Protein AF-A0A7X1I4C8-F1 (afdb_monomer_lite)

Foldseek 3Di:
DDDDDDDDDDDPPPPPPVVPDDDDDDDDDDDDDDPQWDQPDKDWDDDPNDIDIDIHGDPVNPDDDDDDDDDDDD

pLDDT: mean 78.32, std 16.55, range [39.03, 97.44]

Secondary structure (DSSP, 8-state):
--------------------PPPP------PPPPTTB-GGG-EEEEETTEEEEE-PBPGGGSPPPPP-------

InterPro domains:
  IPR002068 Alpha crystallin/Hsp20 domain [PF00011] (15-68)
  IPR008978 HSP20-like chaperone [G3DSA:2.60.40.790] (6-73)
  IPR008978 HSP20-like chaperone [SSF49764] (12-68)

Sequence (74 aa):
MSEAFPGSRGLEAEGRSARRRAAPRRFSRQPLLGDSLGPETITAHYDAGLLTVNIPVAEEAKPRRIEIYRKGAQ

Radius of gyration: 34.02 Å; chains: 1; bounding box: 74×46×99 Å

Organism: NCBI:txid178566

Structure (mmCIF, N/CA/C/O backbone):
data_AF-A0A7X1I4C8-F1
#
_entry.id   AF-A0A7X1I4C8-F1
#
loop_
_atom_site.group_PDB
_atom_site.id
_atom_site.type_symbol
_atom_site.label_atom_id
_atom_site.label_alt_id
_atom_site.label_comp_id
_atom_site.label_asym_id
_atom_site.label_entity_id
_atom_site.label_seq_id
_atom_site.pdbx_PDB_ins_code
_atom_site.Cartn_x
_atom_site.Cartn_y
_atom_site.Cartn_z
_atom_site.occupancy
_atom_site.B_iso_or_equiv
_atom_site.auth_seq_id
_atom_site.auth_comp_id
_atom_site.auth_asym_id
_atom_site.auth_atom_id
_atom_site.pdbx_PDB_model_num
ATOM 1 N N . MET A 1 1 ? 42.623 35.990 -59.115 1.00 45.25 1 MET A N 1
ATOM 2 C CA . MET A 1 1 ? 42.020 36.639 -57.935 1.00 45.25 1 MET A CA 1
ATOM 3 C C . MET A 1 1 ? 40.543 36.828 -58.237 1.00 45.25 1 MET A C 1
ATOM 5 O O . MET A 1 1 ? 40.244 37.309 -59.322 1.00 45.25 1 MET A O 1
ATOM 9 N N . SER A 1 2 ? 39.691 36.402 -57.302 1.00 44.62 2 SER A N 1
ATOM 10 C CA . SER A 1 2 ? 38.217 36.459 -57.292 1.00 44.62 2 SER A CA 1
ATOM 11 C C . SER A 1 2 ? 37.476 35.316 -58.000 1.00 44.62 2 SER A C 1
ATOM 13 O O . SER A 1 2 ? 37.237 35.325 -59.204 1.00 44.62 2 SER A O 1
ATOM 15 N N . GLU A 1 3 ? 37.138 34.329 -57.167 1.00 39.03 3 GLU A N 1
ATOM 16 C CA . GLU A 1 3 ? 36.249 33.192 -57.396 1.00 39.03 3 GLU A CA 1
ATOM 17 C C . GLU A 1 3 ? 34.828 33.621 -57.781 1.00 39.03 3 GLU A C 1
ATOM 19 O O . GLU A 1 3 ? 34.235 34.523 -57.189 1.00 39.03 3 GLU A O 1
ATOM 24 N N . ALA A 1 4 ? 34.271 32.905 -58.757 1.00 46.69 4 ALA A N 1
ATOM 25 C CA . ALA A 1 4 ? 32.839 32.823 -58.974 1.00 46.69 4 ALA A CA 1
ATOM 26 C C . ALA A 1 4 ? 32.205 32.048 -57.809 1.00 46.69 4 ALA A C 1
ATOM 28 O O . ALA A 1 4 ? 32.691 30.978 -57.452 1.00 46.69 4 ALA A O 1
ATOM 29 N N . PHE A 1 5 ? 31.111 32.560 -57.247 1.00 52.19 5 PHE A N 1
ATOM 30 C CA . PHE A 1 5 ? 30.258 31.821 -56.317 1.00 52.19 5 PHE A CA 1
ATOM 31 C C . PHE A 1 5 ? 29.204 31.037 -57.116 1.00 52.19 5 PHE A C 1
ATOM 33 O O . PHE A 1 5 ? 28.250 31.653 -57.599 1.00 52.19 5 PHE A O 1
ATOM 40 N N . PRO A 1 6 ? 29.315 29.704 -57.281 1.00 46.06 6 PRO A N 1
ATOM 41 C CA . PRO A 1 6 ? 28.195 28.910 -57.748 1.00 46.06 6 PRO A CA 1
ATOM 42 C C . PRO A 1 6 ? 27.258 28.611 -56.578 1.00 46.06 6 PRO A C 1
ATOM 44 O O . PRO A 1 6 ? 27.673 28.218 -55.486 1.00 46.06 6 PRO A O 1
ATOM 47 N N . GLY A 1 7 ? 25.971 28.822 -56.830 1.00 46.88 7 GLY A N 1
ATOM 48 C CA . GLY A 1 7 ? 24.914 28.614 -55.862 1.00 46.88 7 GLY A CA 1
ATOM 49 C C . GLY A 1 7 ? 24.651 27.156 -55.484 1.00 46.88 7 GLY A C 1
ATOM 50 O O . GLY A 1 7 ? 25.063 26.199 -56.136 1.00 46.88 7 GLY A O 1
ATOM 51 N N . SER A 1 8 ? 23.823 27.064 -54.447 1.00 54.78 8 SER A N 1
ATOM 52 C CA . SER A 1 8 ? 22.760 26.071 -54.313 1.00 54.78 8 SER A CA 1
ATOM 53 C C . SER A 1 8 ? 23.195 24.611 -54.193 1.00 54.78 8 SER A C 1
ATOM 55 O O . SER A 1 8 ? 23.157 23.835 -55.148 1.00 54.78 8 SER A O 1
ATOM 57 N N . ARG A 1 9 ? 23.395 24.174 -52.952 1.00 50.41 9 ARG A N 1
ATOM 58 C CA . ARG A 1 9 ? 22.675 22.993 -52.464 1.00 50.41 9 ARG A CA 1
ATOM 59 C C . ARG A 1 9 ? 22.608 23.043 -50.951 1.00 50.41 9 ARG A C 1
ATOM 61 O O . ARG A 1 9 ? 23.634 22.993 -50.279 1.00 50.41 9 ARG A O 1
ATOM 68 N N . GLY A 1 10 ? 21.386 23.166 -50.441 1.00 50.81 10 GLY A N 1
ATOM 69 C CA . GLY A 1 10 ? 21.108 22.897 -49.045 1.00 50.81 10 GLY A CA 1
ATOM 70 C C . GLY A 1 10 ? 21.678 21.530 -48.694 1.00 50.81 10 GLY A C 1
ATOM 71 O O . GLY A 1 10 ? 21.307 20.525 -49.292 1.00 50.81 10 GLY A O 1
ATOM 72 N N . LEU A 1 11 ? 22.601 21.503 -47.742 1.00 52.28 11 LEU A N 1
ATOM 73 C CA . LEU A 1 11 ? 22.620 20.401 -46.808 1.00 52.28 11 LEU A CA 1
ATOM 74 C C . LEU A 1 11 ? 22.007 20.954 -45.541 1.00 52.28 11 LEU A C 1
ATOM 76 O O . LEU A 1 11 ? 22.659 21.564 -44.696 1.00 52.28 11 LEU A O 1
ATOM 80 N N . GLU A 1 12 ? 20.704 20.740 -45.471 1.00 52.28 12 GLU A N 1
ATOM 81 C CA . GLU A 1 12 ? 20.052 20.426 -44.223 1.00 52.28 12 GLU A CA 1
ATOM 82 C C . GLU A 1 12 ? 20.936 19.396 -43.511 1.00 52.28 12 GLU A C 1
ATOM 84 O O . GLU A 1 12 ? 20.885 18.198 -43.777 1.00 52.28 12 GLU A O 1
ATOM 89 N N . ALA A 1 13 ? 21.791 19.851 -42.599 1.00 53.00 13 ALA A N 1
ATOM 90 C CA . ALA A 1 13 ? 22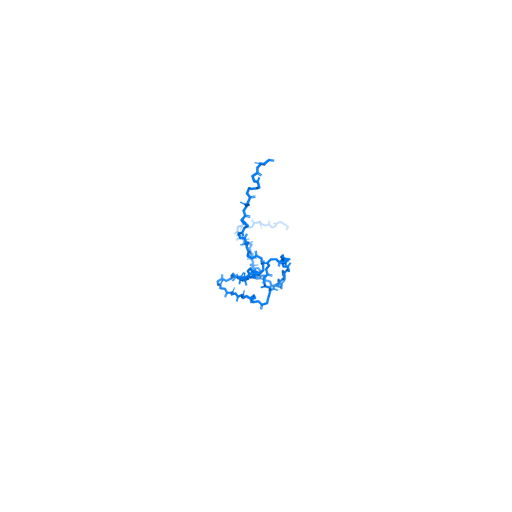.155 19.009 -41.478 1.00 53.00 13 ALA A CA 1
ATOM 91 C C . ALA A 1 13 ? 20.947 19.048 -40.543 1.00 53.00 13 ALA A C 1
ATOM 93 O O . ALA A 1 13 ? 20.966 19.676 -39.485 1.00 53.00 13 ALA A O 1
ATOM 94 N N . GLU A 1 14 ? 19.870 18.419 -41.025 1.00 58.56 14 GLU A N 1
ATOM 95 C CA . GLU A 1 14 ? 18.753 17.927 -40.247 1.00 58.56 14 GLU A CA 1
ATOM 96 C C . GLU A 1 14 ? 19.345 17.419 -38.940 1.00 58.56 14 GLU A C 1
ATOM 98 O O . GLU A 1 14 ? 20.228 16.551 -38.927 1.00 58.56 14 GLU A O 1
ATOM 103 N N . GLY A 1 15 ? 18.949 18.072 -37.850 1.00 61.62 15 GLY A N 1
ATOM 104 C CA . GLY A 1 15 ? 19.435 17.752 -36.529 1.00 61.62 15 GLY A CA 1
ATOM 105 C C . GLY A 1 15 ? 19.167 16.280 -36.277 1.00 61.62 15 GLY A C 1
ATOM 106 O O . GLY A 1 15 ? 18.054 15.911 -35.905 1.00 61.62 15 GLY A O 1
ATOM 107 N N . ARG A 1 16 ? 20.197 15.443 -36.453 1.00 64.31 16 ARG A N 1
ATOM 108 C CA . ARG A 1 16 ? 20.218 14.059 -35.987 1.00 64.31 16 ARG A CA 1
ATOM 109 C C . ARG A 1 16 ? 20.208 14.114 -34.475 1.00 64.31 16 ARG A C 1
ATOM 111 O O . ARG A 1 16 ? 21.222 13.929 -33.805 1.00 64.31 16 ARG A O 1
ATOM 118 N N . SER A 1 17 ? 19.023 14.375 -33.944 1.00 64.94 17 SER A N 1
ATOM 119 C CA . SER A 1 17 ? 18.648 14.115 -32.574 1.00 64.94 17 SER A CA 1
ATOM 120 C C . SER A 1 17 ? 18.638 12.602 -32.435 1.00 64.94 17 SER A C 1
ATOM 122 O O . SER A 1 17 ? 17.590 11.959 -32.426 1.00 64.94 17 SER A O 1
ATOM 124 N N . ALA A 1 18 ? 19.837 12.017 -32.385 1.00 68.88 18 ALA A N 1
ATOM 125 C CA . ALA A 1 18 ? 20.043 10.668 -31.919 1.00 68.88 18 ALA A CA 1
ATOM 126 C C . ALA A 1 18 ? 19.472 10.655 -30.506 1.00 68.88 18 ALA A C 1
ATOM 128 O O . ALA A 1 18 ? 20.093 11.165 -29.571 1.00 68.88 18 ALA A O 1
ATOM 129 N N . ARG A 1 19 ? 18.232 10.170 -30.369 1.00 72.75 19 ARG A N 1
ATOM 130 C CA . ARG A 1 19 ? 17.579 10.014 -29.074 1.00 72.75 19 ARG A CA 1
ATOM 131 C C . ARG A 1 19 ? 18.482 9.099 -28.268 1.00 72.75 19 ARG A C 1
ATOM 133 O O . ARG A 1 19 ? 18.495 7.887 -28.469 1.00 72.75 19 ARG A O 1
ATOM 140 N N . ARG A 1 20 ? 19.303 9.691 -27.400 1.00 75.69 20 ARG A N 1
ATOM 141 C CA . ARG A 1 20 ? 20.143 8.933 -26.484 1.00 75.69 20 ARG A CA 1
ATOM 142 C C . ARG A 1 20 ? 19.191 8.100 -25.647 1.00 75.69 20 ARG A C 1
ATOM 144 O O . ARG A 1 20 ? 18.375 8.643 -24.905 1.00 75.69 20 ARG A O 1
ATOM 151 N N . ARG A 1 21 ? 19.283 6.781 -25.792 1.00 78.50 21 ARG A N 1
ATOM 152 C CA . ARG A 1 21 ? 18.605 5.853 -24.897 1.00 78.50 21 ARG A CA 1
ATOM 153 C C . ARG A 1 21 ? 19.033 6.209 -23.476 1.00 78.50 21 ARG A C 1
ATOM 155 O O . ARG A 1 21 ? 20.228 6.241 -23.184 1.00 78.50 21 ARG A O 1
ATOM 162 N N . ALA A 1 22 ? 18.066 6.523 -22.620 1.00 77.50 22 ALA A N 1
ATOM 163 C CA . ALA A 1 22 ? 18.353 6.802 -21.224 1.00 77.50 22 ALA A CA 1
ATOM 164 C C . ALA A 1 22 ? 19.046 5.580 -20.603 1.00 77.50 22 ALA A C 1
ATOM 166 O O . ALA A 1 22 ? 18.608 4.442 -20.794 1.00 77.50 22 ALA A O 1
ATOM 167 N N . ALA A 1 23 ? 20.147 5.815 -19.891 1.00 83.62 23 ALA A N 1
ATOM 168 C CA . ALA A 1 23 ? 20.815 4.764 -19.140 1.00 83.62 23 ALA A CA 1
ATOM 169 C C . ALA A 1 23 ? 19.881 4.243 -18.028 1.00 83.62 23 ALA A C 1
ATOM 171 O O . ALA A 1 23 ? 19.113 5.033 -17.466 1.00 83.62 23 ALA A O 1
ATOM 172 N N . PRO A 1 24 ? 19.930 2.941 -17.690 1.00 83.38 24 PRO A N 1
ATOM 173 C CA . PRO A 1 24 ? 19.149 2.400 -16.585 1.00 83.38 24 PRO A CA 1
ATOM 174 C C . PRO A 1 24 ? 19.512 3.124 -15.281 1.00 83.38 24 PRO A C 1
ATOM 176 O O . PRO A 1 24 ? 20.688 3.272 -14.946 1.00 83.38 24 PRO A O 1
ATOM 179 N N . ARG A 1 25 ? 18.498 3.596 -14.547 1.00 87.62 25 ARG A N 1
ATOM 180 C CA . ARG A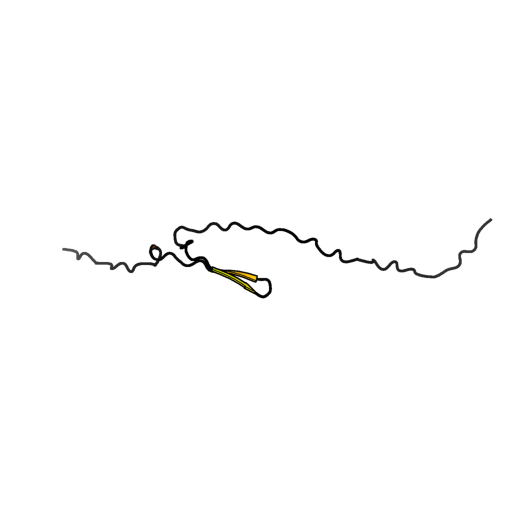 1 25 ? 18.657 4.259 -13.244 1.00 87.62 25 ARG A CA 1
ATOM 181 C C . ARG A 1 25 ? 18.121 3.360 -12.140 1.00 87.62 25 ARG A C 1
ATOM 183 O O . ARG A 1 2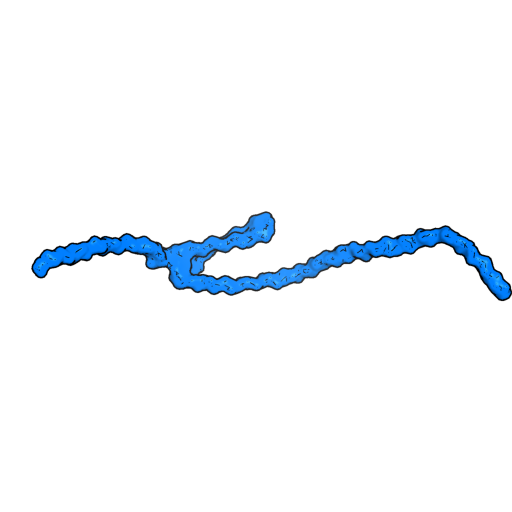5 ? 17.113 2.682 -12.314 1.00 87.62 25 ARG A O 1
ATOM 190 N N . ARG A 1 26 ? 18.787 3.387 -10.988 1.00 92.50 26 ARG A N 1
ATOM 191 C CA . ARG A 1 26 ? 18.300 2.756 -9.761 1.00 92.50 26 ARG A CA 1
ATOM 192 C C . ARG A 1 26 ? 17.308 3.699 -9.085 1.00 92.50 26 ARG A C 1
ATOM 194 O O . ARG A 1 26 ? 17.625 4.867 -8.874 1.00 92.50 26 ARG A O 1
ATOM 201 N N . PHE A 1 27 ? 16.136 3.183 -8.738 1.00 89.50 27 PHE A N 1
ATOM 202 C CA . PHE A 1 27 ? 15.119 3.912 -7.985 1.00 89.50 27 PHE A CA 1
ATOM 203 C C . PHE A 1 27 ? 14.972 3.280 -6.603 1.00 89.50 27 PHE A C 1
ATOM 205 O O . PHE A 1 27 ? 14.974 2.059 -6.476 1.00 89.50 27 PHE A O 1
ATOM 212 N N . SER A 1 28 ? 14.869 4.115 -5.573 1.00 92.25 28 SER A N 1
ATOM 213 C CA . SER A 1 28 ? 14.578 3.702 -4.201 1.00 92.25 28 SER A CA 1
ATOM 214 C C . SER A 1 28 ? 13.561 4.669 -3.601 1.00 92.25 28 SER A C 1
ATOM 216 O O . SER A 1 28 ? 13.584 5.871 -3.892 1.00 92.25 28 SER A O 1
ATOM 218 N N . ARG A 1 29 ? 12.639 4.131 -2.808 1.00 91.44 29 ARG A N 1
ATOM 219 C CA . ARG A 1 29 ? 11.596 4.855 -2.076 1.00 91.44 29 ARG A CA 1
ATOM 220 C C . ARG A 1 29 ? 11.469 4.207 -0.700 1.00 91.44 29 ARG A C 1
ATOM 222 O O . ARG A 1 29 ? 11.571 2.989 -0.595 1.00 91.44 29 ARG A O 1
ATOM 229 N N . GLN A 1 30 ? 11.243 5.016 0.327 1.00 93.00 30 GLN A N 1
ATOM 230 C CA . GLN A 1 30 ? 11.027 4.565 1.701 1.00 93.00 30 GLN A CA 1
ATOM 231 C C . GLN A 1 30 ? 9.768 5.260 2.229 1.00 93.00 30 GLN A C 1
ATOM 233 O O . GLN A 1 30 ? 9.850 6.412 2.656 1.00 93.00 30 GLN A O 1
ATOM 238 N N . PRO A 1 31 ? 8.588 4.633 2.103 1.00 87.44 31 PRO A N 1
ATOM 239 C CA . PRO A 1 31 ? 7.381 5.174 2.707 1.00 87.44 31 PRO A CA 1
ATOM 240 C C . PRO A 1 31 ? 7.457 5.036 4.231 1.00 87.44 31 PRO A C 1
ATOM 242 O O . PRO A 1 31 ? 7.960 4.037 4.741 1.00 87.44 31 PRO A O 1
ATOM 245 N N . LEU A 1 32 ? 6.937 6.030 4.950 1.00 90.38 32 LEU A N 1
ATOM 246 C CA . LEU A 1 32 ? 6.679 5.908 6.381 1.00 90.38 32 LEU A CA 1
ATOM 247 C C . LEU A 1 32 ? 5.292 5.288 6.558 1.00 90.38 32 LEU A C 1
ATOM 249 O O . LEU A 1 32 ? 4.320 5.774 5.978 1.00 90.38 32 LEU A O 1
ATOM 253 N N . LEU A 1 33 ? 5.212 4.212 7.333 1.00 88.38 33 LEU A N 1
ATOM 254 C CA . LEU A 1 33 ? 3.962 3.533 7.660 1.00 88.38 33 LEU A CA 1
ATOM 255 C C . LEU A 1 33 ? 3.523 3.982 9.057 1.00 88.38 33 LEU A C 1
ATOM 257 O O . LEU A 1 33 ? 4.364 4.143 9.938 1.00 88.38 33 LEU A O 1
ATOM 261 N N . GLY A 1 34 ? 2.222 4.199 9.247 1.00 86.25 34 GLY A N 1
ATOM 262 C CA . GLY A 1 34 ? 1.659 4.452 10.574 1.00 86.25 34 GLY A CA 1
ATOM 263 C C . GLY A 1 34 ? 1.437 3.155 11.355 1.00 86.25 34 GLY A C 1
ATOM 264 O O . GLY A 1 34 ? 1.322 2.087 10.756 1.00 86.25 34 GLY A O 1
ATOM 265 N N . ASP A 1 35 ? 1.288 3.266 12.675 1.00 84.56 35 ASP A N 1
ATOM 266 C CA . ASP A 1 35 ? 1.150 2.123 13.600 1.00 84.56 35 ASP A CA 1
ATOM 267 C C . ASP A 1 35 ? -0.116 1.281 13.370 1.00 84.56 35 ASP A C 1
ATOM 269 O O . ASP A 1 35 ? -0.251 0.170 13.868 1.00 84.56 35 ASP A O 1
ATOM 273 N N . SER A 1 36 ? -1.072 1.806 12.601 1.00 85.25 36 SER A N 1
ATOM 274 C CA . SER A 1 36 ? -2.316 1.118 12.252 1.00 85.25 36 SER A CA 1
ATOM 275 C C . SER A 1 36 ? -2.182 0.105 11.109 1.00 85.25 36 SER A C 1
ATOM 277 O O . SER A 1 36 ? -3.176 -0.507 10.722 1.00 85.25 36 SER A O 1
ATOM 279 N N . LEU A 1 37 ? -0.998 -0.048 10.519 1.00 86.69 37 LEU A N 1
ATOM 280 C CA . LEU A 1 37 ? -0.736 -0.967 9.410 1.00 86.69 37 LEU A CA 1
ATOM 281 C C . LEU A 1 37 ? 0.040 -2.189 9.909 1.00 86.69 37 LEU A C 1
ATOM 283 O O . LEU A 1 37 ? 0.909 -2.053 10.760 1.00 86.69 37 LEU A O 1
ATOM 287 N N . GLY A 1 38 ? -0.265 -3.370 9.369 1.00 86.25 38 GLY A N 1
ATOM 288 C CA . GLY A 1 38 ? 0.398 -4.633 9.704 1.00 86.25 38 GLY A CA 1
ATOM 289 C C . GLY A 1 38 ? 1.533 -4.946 8.721 1.00 86.25 38 GLY A C 1
ATOM 290 O O . GLY A 1 38 ? 1.260 -5.461 7.633 1.00 86.25 38 GLY A O 1
ATOM 291 N N . PRO A 1 39 ? 2.807 -4.658 9.046 1.00 82.75 39 PRO A N 1
ATOM 292 C CA . PRO A 1 39 ? 3.922 -4.828 8.111 1.00 82.75 39 PRO A CA 1
ATOM 293 C C . PRO A 1 39 ? 4.336 -6.293 7.900 1.00 82.75 39 PRO A C 1
ATOM 295 O O . PRO A 1 39 ? 5.077 -6.601 6.969 1.00 82.75 39 PRO A O 1
ATOM 298 N N . GLU A 1 40 ? 3.866 -7.207 8.745 1.00 85.38 40 GLU A N 1
ATOM 299 C CA . GLU A 1 40 ? 4.208 -8.634 8.716 1.00 85.38 40 GLU A CA 1
ATOM 300 C C . GLU A 1 40 ? 3.662 -9.402 7.503 1.00 85.38 40 GLU A C 1
ATOM 302 O O . GLU A 1 40 ? 4.215 -10.435 7.133 1.00 85.38 40 GLU A O 1
ATOM 307 N N . THR A 1 41 ? 2.611 -8.897 6.852 1.00 86.88 41 THR A N 1
ATOM 308 C CA . THR A 1 41 ? 1.930 -9.568 5.726 1.00 86.88 41 THR A CA 1
ATOM 309 C C . THR A 1 41 ? 1.850 -8.692 4.469 1.00 86.88 41 THR A C 1
ATOM 311 O O . THR A 1 41 ? 0.888 -8.747 3.702 1.00 86.88 41 THR A O 1
ATOM 314 N N . ILE A 1 42 ? 2.884 -7.879 4.225 1.00 92.38 42 ILE A N 1
ATOM 315 C CA . ILE A 1 42 ? 2.979 -7.047 3.016 1.00 92.38 42 ILE A CA 1
ATOM 316 C C . ILE A 1 42 ? 3.102 -7.930 1.767 1.00 92.38 42 ILE A C 1
ATOM 318 O O . ILE A 1 42 ? 3.933 -8.835 1.695 1.00 92.38 42 ILE A O 1
ATOM 322 N N . THR A 1 43 ? 2.308 -7.615 0.745 1.00 94.62 43 THR A N 1
ATOM 323 C CA . THR A 1 43 ? 2.361 -8.256 -0.577 1.00 94.62 43 THR A CA 1
ATOM 324 C C . THR A 1 43 ? 2.644 -7.217 -1.656 1.00 94.62 43 THR A C 1
ATOM 326 O O . THR A 1 43 ? 2.323 -6.039 -1.502 1.00 94.62 43 THR A O 1
ATOM 329 N N . ALA A 1 44 ? 3.283 -7.626 -2.750 1.00 96.06 44 ALA A N 1
ATOM 330 C CA . ALA A 1 44 ? 3.612 -6.723 -3.845 1.00 96.06 44 ALA A CA 1
ATOM 331 C C . ALA A 1 44 ? 3.444 -7.410 -5.198 1.00 96.06 44 ALA A C 1
ATOM 333 O O . ALA A 1 44 ? 3.792 -8.579 -5.367 1.00 96.06 44 ALA A O 1
ATOM 334 N N . HIS A 1 45 ? 2.943 -6.651 -6.165 1.00 96.88 45 HIS A N 1
ATOM 335 C CA . HIS A 1 45 ? 2.714 -7.095 -7.530 1.00 96.88 45 HIS A CA 1
ATOM 336 C C . HIS A 1 45 ? 3.285 -6.070 -8.501 1.00 96.88 45 HIS A C 1
ATOM 338 O O . HIS A 1 45 ? 3.147 -4.862 -8.299 1.00 96.88 45 HIS A O 1
ATOM 344 N N . TYR A 1 46 ? 3.931 -6.564 -9.553 1.00 96.94 46 TYR A N 1
ATOM 345 C CA . TYR A 1 46 ? 4.422 -5.737 -10.642 1.00 96.94 46 TYR A CA 1
ATOM 346 C C . TYR A 1 46 ? 3.775 -6.182 -11.943 1.00 96.94 46 TYR A C 1
ATOM 348 O O . TYR A 1 46 ? 3.985 -7.313 -12.380 1.00 96.94 46 TYR A O 1
ATOM 356 N N . ASP A 1 47 ? 3.000 -5.287 -12.542 1.00 97.44 47 ASP A N 1
ATOM 357 C CA . ASP A 1 47 ? 2.297 -5.536 -13.794 1.00 97.44 47 ASP A CA 1
ATOM 358 C C . ASP A 1 47 ? 2.282 -4.270 -14.653 1.00 97.44 47 ASP A C 1
ATOM 360 O O . ASP A 1 47 ? 2.156 -3.161 -14.136 1.00 97.44 47 ASP A O 1
ATOM 364 N N . ALA A 1 48 ? 2.476 -4.431 -15.964 1.00 96.25 48 ALA A 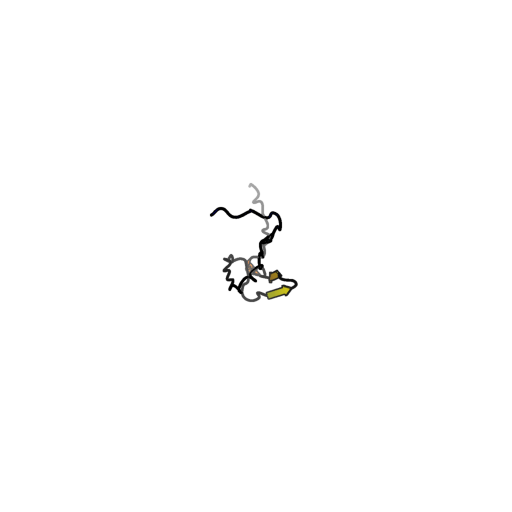N 1
ATOM 365 C CA . ALA A 1 48 ? 2.430 -3.350 -16.957 1.00 96.25 48 ALA A CA 1
ATOM 366 C C . ALA A 1 48 ? 3.223 -2.065 -16.604 1.00 96.25 48 ALA A C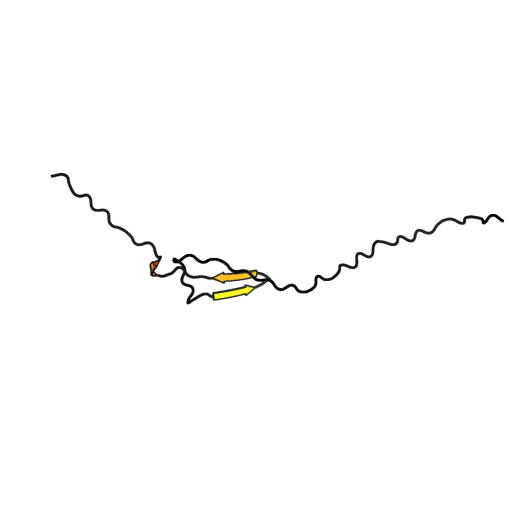 1
ATOM 368 O O . ALA A 1 48 ? 2.854 -0.962 -17.006 1.00 96.25 48 ALA A O 1
ATOM 369 N N . GLY A 1 49 ? 4.333 -2.182 -15.866 1.00 94.56 49 GLY A N 1
ATOM 370 C CA . GLY A 1 49 ? 5.143 -1.028 -15.460 1.00 94.56 49 GLY A CA 1
ATOM 371 C C . GLY A 1 49 ? 4.789 -0.427 -14.097 1.00 94.56 49 GLY A C 1
ATOM 372 O O . GLY A 1 49 ? 5.497 0.471 -13.638 1.00 94.56 49 GLY A O 1
ATOM 373 N N . LEU A 1 50 ? 3.743 -0.922 -13.434 1.00 95.94 50 LEU A N 1
ATOM 374 C CA . LEU A 1 50 ? 3.253 -0.433 -12.151 1.00 95.94 50 LEU A CA 1
ATOM 375 C C . LEU A 1 50 ? 3.655 -1.377 -11.015 1.00 95.94 50 LEU A C 1
ATOM 377 O O . LEU A 1 50 ? 3.394 -2.576 -11.067 1.00 95.94 50 LEU A O 1
ATOM 381 N N . LEU A 1 51 ? 4.267 -0.819 -9.969 1.00 95.88 51 LEU A N 1
ATOM 382 C CA . LEU A 1 51 ? 4.509 -1.522 -8.711 1.00 95.88 51 LEU A CA 1
ATOM 383 C C . LEU A 1 51 ? 3.367 -1.215 -7.738 1.00 95.88 51 LEU A C 1
ATOM 385 O O . LEU A 1 51 ? 3.275 -0.097 -7.229 1.00 95.88 51 LEU A O 1
ATOM 389 N N . THR A 1 52 ? 2.539 -2.215 -7.460 1.00 95.56 52 THR A N 1
ATOM 390 C CA . THR A 1 52 ? 1.477 -2.154 -6.453 1.00 95.56 52 THR A CA 1
ATOM 391 C C . THR A 1 52 ? 1.946 -2.862 -5.192 1.00 95.56 52 THR A C 1
ATOM 393 O O . THR A 1 52 ? 2.314 -4.034 -5.237 1.00 95.56 52 THR A O 1
ATOM 396 N N . VAL A 1 53 ? 1.916 -2.164 -4.059 1.00 94.06 53 VAL A N 1
ATOM 397 C CA . VAL A 1 53 ? 2.232 -2.724 -2.740 1.00 94.06 53 VAL A CA 1
ATOM 398 C C . VAL A 1 53 ? 0.958 -2.706 -1.909 1.00 94.06 53 VAL A C 1
ATOM 400 O O . VAL A 1 53 ? 0.357 -1.651 -1.721 1.00 94.06 53 VAL A O 1
ATOM 403 N N . ASN A 1 54 ? 0.540 -3.872 -1.435 1.00 94.38 54 ASN A N 1
ATOM 404 C CA . ASN A 1 54 ? -0.618 -4.040 -0.575 1.00 94.38 54 ASN A CA 1
ATOM 405 C C . ASN A 1 54 ? -0.146 -4.229 0.872 1.00 94.38 54 ASN A C 1
ATOM 407 O O . ASN A 1 54 ? 0.596 -5.165 1.179 1.00 94.38 54 ASN A O 1
ATOM 411 N N . ILE A 1 55 ? -0.569 -3.313 1.741 1.00 93.19 55 ILE A N 1
ATOM 412 C CA . ILE A 1 55 ? -0.212 -3.275 3.158 1.00 93.19 55 ILE A CA 1
ATOM 413 C C . ILE A 1 55 ? -1.523 -3.395 3.941 1.00 93.19 55 ILE A C 1
ATOM 415 O O . ILE A 1 55 ? -2.340 -2.471 3.878 1.00 93.19 55 ILE A O 1
ATOM 419 N N . PRO A 1 56 ? -1.764 -4.514 4.640 1.00 90.19 56 PRO A N 1
ATOM 420 C CA . PRO A 1 56 ? -2.994 -4.687 5.392 1.00 90.19 56 PRO A CA 1
ATOM 421 C C . PRO A 1 56 ? -3.049 -3.738 6.590 1.00 90.19 56 PRO A C 1
ATOM 423 O O . PRO A 1 56 ? -2.032 -3.318 7.143 1.00 90.19 56 PRO A O 1
ATOM 426 N N . VAL A 1 57 ? -4.270 -3.414 7.005 1.00 89.50 57 VAL A N 1
ATOM 427 C CA . VAL A 1 57 ? -4.521 -2.717 8.270 1.00 89.50 57 VAL A CA 1
ATOM 428 C C . VAL A 1 57 ? -4.315 -3.714 9.409 1.00 89.50 57 VAL A C 1
ATOM 430 O O . VAL A 1 57 ? -4.771 -4.853 9.312 1.00 89.50 57 VAL A O 1
ATOM 433 N N . ALA A 1 58 ? -3.635 -3.296 10.475 1.00 87.19 58 ALA A N 1
ATOM 434 C CA . ALA A 1 58 ? -3.438 -4.120 11.661 1.00 87.19 58 ALA A CA 1
ATOM 435 C C . ALA A 1 58 ? -4.793 -4.467 12.303 1.00 87.19 58 ALA A C 1
ATOM 437 O O . ALA A 1 58 ? -5.687 -3.621 12.390 1.00 87.19 58 ALA A O 1
ATOM 438 N N . GLU A 1 59 ? -4.948 -5.701 12.788 1.00 81.12 59 GLU A N 1
ATOM 439 C CA . GLU A 1 59 ? -6.195 -6.160 13.423 1.00 81.12 59 GLU A CA 1
ATOM 440 C C . GLU A 1 59 ? -6.598 -5.269 14.611 1.00 81.12 59 GLU A C 1
ATOM 442 O O . GLU A 1 59 ? -7.776 -4.959 14.792 1.00 81.12 59 GLU A O 1
ATOM 447 N N . GLU A 1 60 ? -5.612 -4.793 15.372 1.00 78.50 60 GLU A N 1
ATOM 448 C CA . GLU A 1 60 ? -5.774 -3.894 16.522 1.00 78.50 60 GLU A CA 1
ATOM 449 C C . GLU A 1 60 ? -6.271 -2.497 16.134 1.00 78.50 60 GLU A C 1
ATOM 451 O O . GLU A 1 60 ? -6.914 -1.819 16.936 1.00 78.50 60 GLU A O 1
ATOM 456 N N . ALA A 1 61 ? -6.004 -2.073 14.898 1.00 79.50 61 ALA A N 1
ATOM 457 C CA . ALA A 1 61 ? -6.395 -0.766 14.388 1.00 79.50 61 ALA A CA 1
ATOM 458 C C . ALA A 1 61 ? -7.826 -0.732 13.837 1.00 79.50 61 ALA A C 1
ATOM 460 O O . ALA A 1 61 ? -8.324 0.337 13.473 1.00 79.50 61 ALA A O 1
ATOM 461 N N . LYS A 1 62 ? -8.515 -1.880 13.769 1.00 77.12 62 LYS A N 1
ATOM 462 C CA . LYS A 1 62 ? -9.915 -1.920 13.343 1.00 77.12 62 LYS A CA 1
ATOM 463 C C . LYS A 1 62 ? -10.777 -1.108 14.323 1.00 77.12 62 LYS A C 1
ATOM 465 O O . LYS A 1 62 ? -10.737 -1.360 15.530 1.00 77.12 62 LYS A O 1
ATOM 470 N N . PRO A 1 63 ? -11.587 -0.149 13.835 1.00 80.25 63 PRO A N 1
ATOM 471 C CA . PRO A 1 63 ? -12.400 0.692 14.701 1.00 80.25 63 PRO A CA 1
ATOM 472 C C . PRO A 1 63 ? -13.398 -0.158 15.493 1.00 80.25 63 PRO A C 1
ATOM 474 O O . PRO A 1 63 ? -14.153 -0.954 14.933 1.00 80.25 63 PRO A O 1
ATOM 477 N N . ARG A 1 64 ? -13.411 0.024 16.816 1.00 81.62 64 ARG A N 1
ATOM 478 C CA . ARG A 1 64 ? -14.350 -0.647 17.719 1.00 81.62 64 ARG A CA 1
ATOM 479 C C . ARG A 1 64 ? -15.599 0.203 17.905 1.00 81.62 64 ARG A C 1
ATOM 481 O O . ARG A 1 64 ? -15.520 1.423 18.034 1.00 81.62 64 ARG A O 1
ATOM 488 N N . ARG A 1 65 ? -16.760 -0.446 17.969 1.00 82.94 65 ARG A N 1
ATOM 489 C CA . ARG A 1 65 ? -18.008 0.224 18.342 1.00 82.94 65 ARG A CA 1
ATOM 490 C C . ARG A 1 65 ? -17.993 0.514 19.844 1.00 82.94 65 ARG A C 1
ATOM 492 O O . ARG A 1 65 ? -17.797 -0.403 20.635 1.00 82.94 65 ARG A O 1
ATOM 499 N N . ILE A 1 66 ? -18.207 1.773 20.219 1.00 86.38 66 ILE A N 1
ATOM 500 C CA . ILE A 1 66 ? -18.336 2.204 21.616 1.00 86.38 66 ILE A CA 1
ATOM 501 C C . ILE A 1 66 ? -19.821 2.431 21.909 1.00 86.38 66 ILE A C 1
ATOM 503 O O . ILE A 1 66 ? -20.472 3.224 21.228 1.00 86.38 66 ILE A O 1
ATOM 507 N N . GLU A 1 67 ? -20.365 1.732 22.903 1.00 90.06 67 GLU A N 1
ATOM 508 C CA . GLU A 1 67 ? -21.729 1.978 23.374 1.00 90.06 67 GLU A CA 1
ATOM 509 C C . GLU A 1 67 ? -21.758 3.193 24.306 1.00 90.06 67 GLU A C 1
ATOM 511 O O . GLU A 1 67 ? -20.977 3.286 25.253 1.00 90.06 67 GLU A O 1
ATOM 516 N N . ILE A 1 68 ? -22.657 4.140 24.032 1.00 89.75 68 ILE A N 1
ATOM 517 C CA . ILE A 1 68 ? -22.828 5.345 24.848 1.00 89.75 68 ILE A CA 1
ATOM 518 C C . ILE A 1 68 ? -24.025 5.133 25.773 1.00 89.75 68 ILE A C 1
ATOM 520 O O . ILE A 1 68 ? -25.167 5.090 25.317 1.00 89.75 68 ILE A O 1
ATOM 524 N N . TYR A 1 69 ? -23.772 5.056 27.079 1.00 87.31 69 TYR A N 1
ATOM 525 C CA . TYR A 1 69 ? -24.816 4.980 28.099 1.00 87.31 69 TYR A CA 1
ATOM 526 C C . TYR A 1 69 ? -25.117 6.377 28.653 1.00 87.31 69 TYR A C 1
ATOM 528 O O . TYR A 1 69 ? -24.229 7.067 29.155 1.00 87.31 69 TYR A O 1
ATOM 536 N N . ARG A 1 70 ? -26.383 6.807 28.595 1.00 84.88 70 ARG A N 1
ATOM 537 C CA . ARG A 1 70 ? -26.832 7.996 29.334 1.00 84.88 70 ARG A CA 1
ATOM 538 C C . ARG A 1 70 ? -26.998 7.626 30.804 1.00 84.88 70 ARG A C 1
ATOM 540 O O . ARG A 1 70 ? -27.884 6.848 31.146 1.00 84.88 70 ARG A O 1
ATOM 547 N N . LYS A 1 71 ? -26.192 8.227 31.679 1.00 80.00 71 LYS A N 1
ATOM 548 C CA . LYS A 1 71 ? -26.475 8.235 33.116 1.00 80.00 71 LYS A CA 1
ATOM 549 C C . LYS A 1 71 ? -27.679 9.155 33.344 1.00 80.00 71 LYS A C 1
ATOM 551 O O . LYS A 1 71 ? -27.586 10.354 33.091 1.00 80.00 71 LYS A O 1
ATOM 556 N N . GLY A 1 72 ? -28.818 8.578 33.723 1.00 77.31 72 GLY A N 1
ATOM 557 C CA . GLY A 1 72 ? -30.031 9.331 34.037 1.00 77.31 72 GLY A CA 1
ATOM 558 C C . GLY A 1 72 ? -29.786 10.315 35.181 1.00 77.31 72 GLY A C 1
ATOM 559 O O . GLY 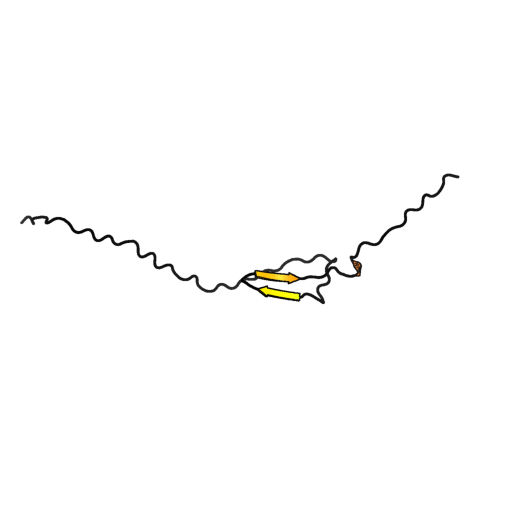A 1 72 ? -29.108 9.975 36.150 1.00 77.31 72 GLY A O 1
ATOM 560 N N . ALA A 1 73 ? -30.308 11.533 35.032 1.00 60.97 73 ALA A N 1
ATOM 561 C CA . ALA A 1 73 ? -30.407 12.497 36.117 1.00 60.97 73 ALA A CA 1
ATOM 562 C C . ALA A 1 73 ? -31.335 11.920 37.193 1.00 60.97 73 ALA A C 1
ATOM 564 O O . ALA A 1 73 ? -32.449 11.494 36.879 1.00 60.97 73 ALA A O 1
ATOM 565 N N . GLN A 1 74 ? -30.847 11.881 38.427 1.00 56.12 74 GLN A N 1
ATOM 566 C CA . GLN A 1 74 ? -31.607 11.528 39.615 1.00 56.12 74 GLN A CA 1
ATOM 567 C C . GLN A 1 74 ? -31.408 12.632 40.640 1.00 56.12 74 GLN A C 1
ATOM 569 O O . GLN A 1 74 ? -30.249 13.097 40.753 1.00 56.12 74 GLN A O 1
#